Protein AF-A0A966T2V3-F1 (afdb_monomer)

Mean predicted aligned error: 4.33 Å

Secondary structure (DSSP, 8-state):
-HHHHHHGGGS-TT-HHHHHHHHHHHHHHHHHHHHHHHHHHTTHHHHHHHHHHHHHHHHHHHHHHH-TTT-S----TTS-SEETTEEHHHHHHHHHHHHHHHHHHTTS-HHHHHHHHHT--

Structure (mmCIF, N/CA/C/O backbone):
data_AF-A0A966T2V3-F1
#
_entry.id   AF-A0A966T2V3-F1
#
loop_
_atom_site.group_PDB
_atom_site.id
_atom_site.type_symbol
_atom_site.label_atom_id
_atom_site.label_alt_id
_atom_site.label_comp_id
_atom_site.label_asym_id
_atom_site.label_entity_id
_atom_site.label_seq_id
_atom_site.pdbx_PDB_ins_code
_atom_site.Cartn_x
_atom_site.Cartn_y
_atom_site.Cartn_z
_atom_site.occupancy
_atom_site.B_iso_or_equiv
_atom_site.auth_seq_id
_atom_site.auth_comp_id
_atom_site.auth_asym_id
_atom_site.auth_atom_id
_atom_site.pdbx_PDB_model_num
ATOM 1 N N . MET A 1 1 ? -7.314 -4.993 -12.312 1.00 90.00 1 MET A N 1
ATOM 2 C CA . MET A 1 1 ? -7.264 -3.661 -11.673 1.00 90.00 1 MET A CA 1
ATOM 3 C C . MET A 1 1 ? -8.093 -2.597 -12.403 1.00 90.00 1 MET A C 1
ATOM 5 O O . MET A 1 1 ? -9.145 -2.254 -11.891 1.00 90.00 1 MET A O 1
ATOM 9 N N . VAL A 1 2 ? -7.691 -2.107 -13.588 1.00 92.44 2 VAL A N 1
ATOM 10 C CA . VAL A 1 2 ? -8.322 -0.932 -14.246 1.00 92.44 2 VAL A CA 1
ATOM 11 C C . VAL A 1 2 ? -9.828 -1.088 -14.478 1.00 92.44 2 VAL A C 1
ATOM 13 O O . VAL A 1 2 ? -10.597 -0.231 -14.063 1.00 92.44 2 VAL A O 1
ATOM 16 N N . ALA A 1 3 ? -10.265 -2.208 -15.061 1.00 93.00 3 ALA A N 1
ATOM 17 C CA . ALA A 1 3 ? -11.691 -2.471 -15.264 1.00 93.00 3 ALA A CA 1
ATOM 18 C C . ALA A 1 3 ? -12.485 -2.455 -13.944 1.00 93.00 3 ALA A C 1
ATOM 20 O O . ALA A 1 3 ? -13.588 -1.925 -13.899 1.00 93.00 3 ALA A O 1
ATOM 21 N N . GLY A 1 4 ? -11.894 -2.966 -12.857 1.00 90.06 4 GLY A N 1
ATOM 22 C CA . GLY A 1 4 ? -12.506 -2.922 -11.530 1.00 90.06 4 GLY A CA 1
ATOM 23 C C . GLY A 1 4 ? -12.663 -1.493 -11.011 1.00 90.06 4 GLY A C 1
ATOM 24 O O . GLY A 1 4 ? -13.728 -1.150 -10.520 1.00 90.06 4 GLY A O 1
ATOM 25 N N . MET A 1 5 ? -11.653 -0.639 -11.200 1.00 91.94 5 MET A N 1
ATOM 26 C CA . MET A 1 5 ? -11.724 0.784 -10.835 1.00 91.94 5 MET A CA 1
ATOM 27 C C . MET A 1 5 ? -12.778 1.553 -11.644 1.00 91.94 5 MET A C 1
ATOM 29 O O . MET A 1 5 ? -13.465 2.400 -11.083 1.00 91.94 5 MET A O 1
ATOM 33 N N . ILE A 1 6 ? -12.930 1.236 -12.935 1.00 95.00 6 ILE A N 1
ATOM 34 C CA . ILE A 1 6 ? -13.972 1.818 -13.800 1.00 95.00 6 ILE A CA 1
ATOM 35 C C . ILE A 1 6 ? -15.368 1.344 -13.372 1.00 95.00 6 ILE A C 1
ATOM 37 O O . ILE A 1 6 ? -16.324 2.110 -13.444 1.00 95.00 6 ILE A O 1
ATOM 41 N N . ALA A 1 7 ? -15.487 0.099 -12.907 1.00 93.38 7 ALA A N 1
ATOM 42 C CA . ALA A 1 7 ? -16.758 -0.490 -12.504 1.00 93.38 7 ALA A CA 1
ATOM 43 C C . ALA A 1 7 ? -17.233 -0.041 -11.110 1.00 93.38 7 ALA A C 1
ATOM 45 O O . ALA A 1 7 ? -18.436 0.048 -10.894 1.00 93.38 7 ALA A O 1
ATOM 46 N N . THR A 1 8 ? -16.334 0.283 -10.170 1.00 92.00 8 THR A N 1
ATOM 47 C CA . THR A 1 8 ? -16.686 0.687 -8.791 1.00 92.00 8 THR A CA 1
ATOM 48 C C . THR A 1 8 ? -17.809 1.735 -8.682 1.00 92.00 8 THR A C 1
ATOM 50 O O . THR A 1 8 ? -18.717 1.513 -7.879 1.00 92.00 8 THR A O 1
ATOM 53 N N . PRO A 1 9 ? -17.811 2.859 -9.434 1.00 92.50 9 PRO A N 1
ATOM 54 C CA . PRO A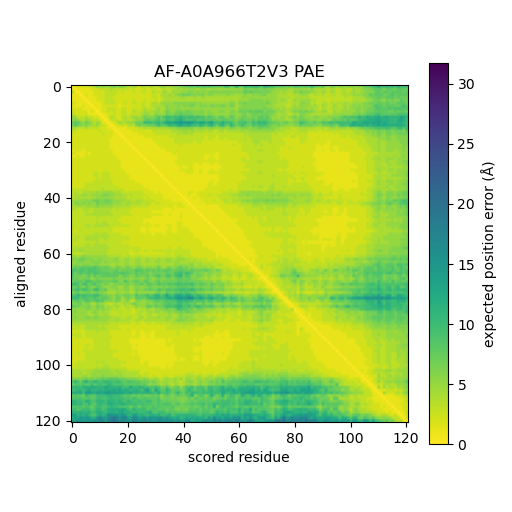 1 9 ? -18.871 3.864 -9.318 1.00 92.50 9 PRO A CA 1
ATOM 55 C C . PRO A 1 9 ? -20.247 3.396 -9.817 1.00 92.50 9 PRO A C 1
ATOM 57 O O . PRO A 1 9 ? -21.225 4.084 -9.543 1.00 92.50 9 PRO A O 1
ATOM 60 N N . LEU A 1 10 ? -20.341 2.257 -10.515 1.00 92.94 10 LEU A N 1
ATOM 61 C CA . LEU A 1 10 ? -21.602 1.708 -11.031 1.00 92.94 10 LEU A CA 1
ATOM 62 C C . LEU A 1 10 ? -22.433 0.976 -9.966 1.00 92.94 10 LEU A C 1
ATOM 64 O O . LEU A 1 10 ? -23.609 0.718 -10.193 1.00 92.94 10 LEU A O 1
ATOM 68 N N . PHE A 1 11 ? -21.824 0.627 -8.832 1.00 93.50 11 PHE A N 1
ATOM 69 C CA . PHE A 1 11 ? -22.470 -0.101 -7.735 1.00 93.50 11 PHE A CA 1
ATOM 70 C C . PHE A 1 11 ? -22.777 0.827 -6.563 1.00 93.50 11 PHE A C 1
ATOM 72 O O . PHE A 1 11 ? -22.198 1.910 -6.475 1.00 93.50 11 PHE A O 1
ATOM 79 N N . ASP A 1 12 ? -23.613 0.405 -5.622 1.00 90.44 12 ASP A N 1
ATOM 80 C CA . ASP A 1 12 ? -23.980 1.224 -4.465 1.00 90.44 12 ASP A CA 1
ATOM 81 C C . ASP A 1 12 ? -22.850 1.363 -3.435 1.00 90.44 12 ASP A C 1
ATOM 83 O O . ASP A 1 12 ? -21.989 0.494 -3.266 1.00 90.44 12 ASP A O 1
ATOM 87 N N . GLN A 1 13 ? -22.831 2.498 -2.732 1.00 84.56 13 GLN A N 1
ATOM 88 C CA . GLN A 1 13 ? -21.875 2.741 -1.650 1.00 84.56 13 GLN A CA 1
ATOM 89 C C . GLN A 1 13 ? -22.139 1.782 -0.483 1.00 84.56 13 GLN A C 1
ATOM 91 O O . GLN A 1 13 ? -23.262 1.672 -0.010 1.00 84.56 13 GLN A O 1
ATOM 96 N N . GLY A 1 14 ? -21.092 1.102 -0.008 1.00 81.31 14 GLY A N 1
ATOM 97 C CA . GLY A 1 14 ? -21.207 0.122 1.078 1.00 81.31 14 GLY A CA 1
ATOM 98 C C . GLY A 1 14 ? -21.749 -1.250 0.659 1.00 81.31 14 GLY A C 1
ATOM 99 O O . GLY A 1 14 ? -21.828 -2.126 1.513 1.00 81.31 14 GLY A O 1
ATOM 100 N N . GLY A 1 15 ? -22.077 -1.450 -0.625 1.00 88.00 15 GLY A N 1
ATOM 101 C CA . GLY A 1 15 ? -22.497 -2.744 -1.164 1.00 88.00 15 GLY A CA 1
ATOM 102 C C . GLY A 1 15 ? -21.358 -3.764 -1.253 1.00 88.00 15 GLY A C 1
ATOM 103 O O . GLY A 1 15 ? -20.177 -3.409 -1.387 1.00 88.00 15 GLY A O 1
ATOM 104 N N . ASP A 1 16 ? -21.720 -5.047 -1.216 1.00 91.06 16 ASP A N 1
ATOM 105 C CA . ASP A 1 16 ? -20.771 -6.159 -1.306 1.00 91.06 16 ASP A CA 1
ATOM 106 C C . ASP A 1 16 ? -20.006 -6.150 -2.639 1.00 91.06 16 ASP A C 1
ATOM 108 O O . ASP A 1 16 ? -18.824 -6.497 -2.675 1.00 91.06 16 ASP A O 1
ATOM 112 N N . GLU A 1 17 ? -20.610 -5.672 -3.729 1.00 93.00 17 GLU A N 1
ATOM 113 C CA . GLU A 1 17 ? -19.973 -5.595 -5.045 1.00 93.00 17 GLU A CA 1
ATOM 114 C C . GLU A 1 17 ? -18.765 -4.658 -5.027 1.00 93.00 17 GLU A C 1
ATOM 116 O O . GLU A 1 17 ? -17.682 -5.028 -5.488 1.00 93.00 17 GLU A O 1
ATOM 121 N N . ARG A 1 18 ? -18.902 -3.462 -4.434 1.00 92.31 18 ARG A N 1
ATOM 122 C CA . ARG A 1 18 ? -17.779 -2.520 -4.293 1.00 92.31 18 ARG A CA 1
ATOM 123 C C . ARG A 1 18 ? -16.675 -3.097 -3.421 1.00 92.31 18 ARG A C 1
ATOM 125 O O . ARG A 1 18 ? -15.497 -2.884 -3.712 1.00 92.31 18 ARG A O 1
ATOM 132 N N . ARG A 1 19 ? -17.037 -3.844 -2.378 1.00 93.00 19 ARG A N 1
ATOM 133 C CA . ARG A 1 19 ? -16.071 -4.521 -1.511 1.00 93.00 19 ARG A CA 1
ATOM 134 C C . ARG A 1 19 ? -15.297 -5.593 -2.277 1.00 93.00 19 ARG A C 1
ATOM 136 O O . ARG A 1 19 ? -14.068 -5.613 -2.205 1.00 93.00 19 ARG A O 1
ATOM 143 N N . VAL A 1 20 ? -15.980 -6.446 -3.041 1.00 94.00 20 VAL A N 1
ATOM 144 C CA . VAL A 1 20 ? -15.323 -7.457 -3.885 1.00 94.00 20 VAL A CA 1
ATOM 145 C C . VAL A 1 20 ? -14.422 -6.78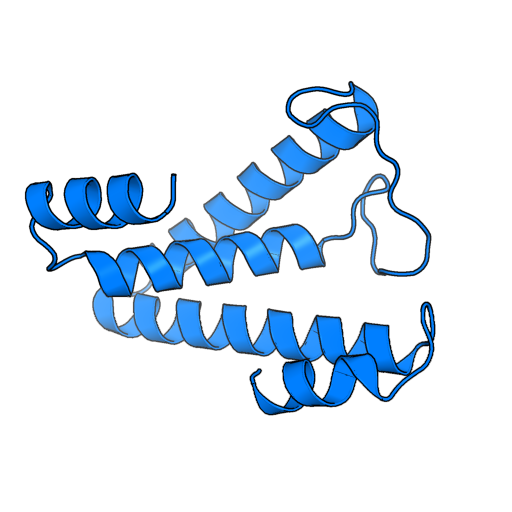7 -4.919 1.00 94.00 20 VAL A C 1
ATOM 147 O O . VAL A 1 20 ? -13.268 -7.189 -5.073 1.00 94.00 20 VAL A O 1
ATOM 150 N N . LEU A 1 21 ? -14.892 -5.725 -5.578 1.00 94.94 21 LEU A N 1
ATOM 151 C CA . LEU A 1 21 ? -14.081 -4.963 -6.526 1.00 94.94 21 LEU A CA 1
ATOM 152 C C . LEU A 1 21 ? -12.833 -4.375 -5.867 1.00 94.94 21 LEU A C 1
ATOM 154 O O . LEU A 1 21 ? -11.749 -4.501 -6.433 1.00 94.94 21 LEU A O 1
ATOM 158 N N . ALA A 1 22 ? -12.945 -3.799 -4.669 1.00 94.50 22 ALA A N 1
ATOM 159 C CA . ALA A 1 22 ? -11.800 -3.281 -3.925 1.00 94.50 22 ALA A CA 1
ATOM 160 C C . ALA A 1 22 ? -10.770 -4.384 -3.632 1.00 94.50 22 ALA A C 1
ATOM 162 O O . ALA A 1 22 ? -9.582 -4.203 -3.905 1.00 94.50 22 ALA A O 1
ATOM 163 N N . LEU A 1 23 ? -11.219 -5.553 -3.162 1.00 95.31 23 LEU A N 1
ATOM 164 C CA . LEU A 1 23 ? -10.346 -6.702 -2.910 1.00 95.31 23 LEU A CA 1
ATOM 165 C C . LEU A 1 23 ? -9.657 -7.181 -4.194 1.00 95.31 23 LEU A C 1
ATOM 167 O O . LEU A 1 23 ? -8.449 -7.402 -4.189 1.00 95.31 23 LEU A O 1
ATOM 171 N N . VAL A 1 24 ? -10.386 -7.289 -5.307 1.00 96.38 24 VAL A N 1
ATOM 172 C CA . VAL A 1 24 ? -9.831 -7.706 -6.607 1.00 96.38 24 VAL A CA 1
ATOM 173 C C . VAL A 1 24 ? -8.834 -6.678 -7.141 1.00 96.38 24 VAL A C 1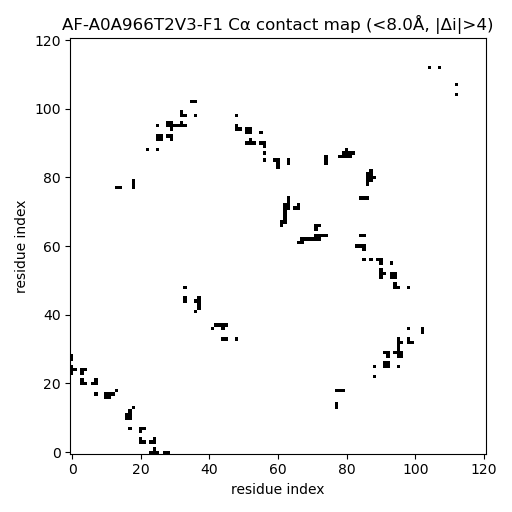
ATOM 175 O O . VAL A 1 24 ? -7.761 -7.038 -7.631 1.00 96.38 24 VAL A O 1
ATOM 178 N N . VAL A 1 25 ? -9.152 -5.387 -7.055 1.00 97.25 25 VAL A N 1
ATOM 179 C CA . VAL A 1 25 ? -8.265 -4.294 -7.476 1.00 97.25 25 VAL A CA 1
ATOM 180 C C . VAL A 1 25 ? -6.966 -4.343 -6.682 1.00 97.25 25 VAL A C 1
ATOM 182 O O . VAL A 1 25 ? -5.897 -4.384 -7.291 1.00 97.25 25 VAL A O 1
ATOM 185 N N . VAL A 1 26 ? -7.046 -4.421 -5.355 1.00 97.56 26 VAL A N 1
ATOM 186 C CA . VAL A 1 26 ? -5.863 -4.451 -4.490 1.00 97.56 26 VAL A CA 1
ATOM 187 C C . VAL A 1 26 ? -5.071 -5.743 -4.662 1.00 97.56 26 VAL A C 1
ATOM 189 O O . VAL A 1 26 ? -3.852 -5.682 -4.796 1.00 97.56 26 VAL A O 1
ATOM 192 N N . ALA A 1 27 ? -5.728 -6.901 -4.731 1.00 97.44 27 ALA A N 1
ATOM 193 C CA . ALA A 1 27 ? -5.048 -8.174 -4.946 1.00 97.44 27 ALA A CA 1
ATOM 194 C C . ALA A 1 27 ? -4.315 -8.189 -6.292 1.00 97.44 27 ALA A C 1
ATOM 196 O O . ALA A 1 27 ? -3.148 -8.568 -6.353 1.00 97.44 27 ALA A O 1
ATOM 197 N N . THR A 1 28 ? -4.962 -7.723 -7.366 1.00 97.94 28 THR A N 1
ATOM 198 C CA . THR A 1 28 ? -4.318 -7.657 -8.687 1.00 97.94 28 THR A CA 1
ATOM 199 C C . THR A 1 28 ? -3.163 -6.659 -8.715 1.00 97.94 28 THR A C 1
ATOM 201 O O . THR A 1 28 ? -2.120 -6.979 -9.285 1.00 97.94 28 THR A O 1
ATOM 204 N N . LEU A 1 29 ? -3.293 -5.500 -8.057 1.00 98.19 29 LEU A N 1
ATOM 205 C CA . LEU A 1 29 ? -2.188 -4.553 -7.888 1.00 98.19 29 LEU A CA 1
ATOM 206 C C . LEU A 1 29 ? -1.017 -5.204 -7.147 1.00 98.19 29 LEU A C 1
ATOM 208 O O . LEU A 1 29 ? 0.092 -5.239 -7.673 1.00 98.19 29 LEU A O 1
ATOM 212 N N . PHE A 1 30 ? -1.269 -5.757 -5.961 1.00 98.38 30 PHE A N 1
ATOM 213 C CA . PHE A 1 30 ? -0.244 -6.352 -5.111 1.00 98.38 30 PHE A CA 1
ATOM 214 C C . PHE A 1 30 ? 0.482 -7.500 -5.815 1.00 98.38 30 PHE A C 1
ATOM 216 O O . PHE A 1 30 ? 1.709 -7.495 -5.880 1.00 98.38 30 PHE A O 1
ATOM 223 N N . VAL A 1 31 ? -0.259 -8.442 -6.409 1.00 98.31 31 VAL A N 1
ATOM 224 C CA . VAL A 1 31 ? 0.327 -9.570 -7.145 1.00 98.31 31 VAL A CA 1
ATOM 225 C C . VAL A 1 31 ? 1.169 -9.072 -8.315 1.00 98.31 31 VAL A C 1
ATOM 227 O O . VAL A 1 31 ? 2.313 -9.492 -8.443 1.00 98.31 31 VAL A O 1
ATOM 230 N N . SER A 1 32 ? 0.660 -8.143 -9.131 1.00 98.00 32 SER A N 1
ATOM 231 C CA . SER A 1 32 ? 1.420 -7.627 -10.278 1.00 98.00 32 SER A CA 1
ATOM 232 C C . SER A 1 32 ? 2.709 -6.911 -9.857 1.00 98.00 32 SER A C 1
ATOM 234 O O . SER A 1 32 ? 3.763 -7.140 -10.452 1.00 98.00 32 SER A O 1
ATOM 236 N N . ALA A 1 33 ? 2.655 -6.119 -8.783 1.00 98.06 33 ALA A N 1
ATOM 237 C CA . ALA A 1 33 ? 3.806 -5.407 -8.245 1.00 98.06 33 ALA A CA 1
ATOM 238 C C . ALA A 1 33 ? 4.850 -6.367 -7.655 1.00 98.06 33 ALA A C 1
ATOM 240 O O . ALA A 1 33 ? 6.044 -6.223 -7.921 1.00 98.06 33 ALA A O 1
ATOM 241 N N . VAL A 1 34 ? 4.411 -7.377 -6.895 1.00 98.44 34 VAL A N 1
ATOM 242 C CA . VAL A 1 34 ? 5.296 -8.411 -6.340 1.00 98.44 34 VAL A CA 1
ATOM 243 C C . VAL A 1 34 ? 5.906 -9.253 -7.454 1.00 98.44 34 VAL A C 1
ATOM 245 O O . VAL A 1 34 ? 7.104 -9.505 -7.409 1.00 98.44 34 VAL A O 1
ATOM 248 N N . SER A 1 35 ? 5.143 -9.651 -8.473 1.00 98.25 35 SER A N 1
ATOM 249 C CA . SER A 1 35 ? 5.665 -10.394 -9.627 1.00 98.25 35 SER A CA 1
ATOM 250 C C . SER A 1 35 ? 6.733 -9.605 -10.385 1.00 98.25 35 SER A C 1
ATOM 252 O O . SER A 1 35 ? 7.783 -10.162 -10.704 1.00 98.25 35 SER A O 1
ATOM 254 N N . ALA A 1 36 ? 6.509 -8.310 -10.623 1.00 97.62 36 ALA A N 1
ATOM 255 C CA . ALA A 1 36 ? 7.506 -7.444 -11.249 1.00 97.62 36 ALA A CA 1
ATOM 256 C C . ALA A 1 36 ? 8.769 -7.321 -10.379 1.00 97.62 36 ALA A C 1
ATOM 258 O O . ALA A 1 36 ? 9.883 -7.528 -10.856 1.00 97.62 36 ALA A O 1
ATOM 259 N N . ALA A 1 37 ? 8.605 -7.075 -9.077 1.00 97.50 37 ALA A N 1
ATOM 260 C CA . ALA A 1 37 ? 9.731 -6.970 -8.154 1.00 97.50 37 ALA A CA 1
ATOM 261 C C . ALA A 1 37 ? 10.487 -8.303 -7.987 1.00 97.50 37 ALA A C 1
ATOM 263 O O . ALA A 1 37 ? 11.710 -8.302 -7.871 1.00 97.50 37 ALA A O 1
ATOM 264 N N . LEU A 1 38 ? 9.793 -9.443 -8.004 1.00 98.00 38 LEU A N 1
ATOM 265 C CA . LEU A 1 38 ? 10.395 -10.780 -7.986 1.00 98.00 38 LEU A CA 1
ATOM 266 C C . LEU A 1 38 ? 11.269 -11.015 -9.219 1.00 98.00 38 LEU A C 1
ATOM 268 O O . LEU A 1 38 ? 12.349 -11.584 -9.087 1.00 98.00 38 LEU A O 1
ATOM 272 N N . HIS A 1 39 ? 10.822 -10.571 -10.395 1.00 96.81 39 HIS A N 1
ATOM 273 C CA . HIS A 1 39 ? 11.595 -10.691 -11.630 1.00 96.81 39 HIS A CA 1
ATOM 274 C C . HIS A 1 39 ? 12.914 -9.907 -11.558 1.00 96.81 39 HIS A C 1
ATOM 276 O O . HIS A 1 39 ? 13.941 -10.370 -12.045 1.00 96.81 39 HIS A O 1
ATOM 282 N N . ASP A 1 40 ? 12.901 -8.737 -10.919 1.00 94.88 40 ASP A N 1
ATOM 283 C CA . ASP A 1 40 ? 14.074 -7.866 -10.805 1.00 94.88 40 ASP A CA 1
ATOM 284 C C . ASP A 1 40 ? 15.000 -8.212 -9.618 1.00 94.88 40 ASP A C 1
ATOM 286 O O . ASP A 1 40 ? 16.216 -8.039 -9.708 1.00 94.88 40 ASP A O 1
ATOM 290 N N . TYR A 1 41 ? 14.444 -8.673 -8.491 1.00 96.12 41 TYR A N 1
ATOM 291 C CA . TYR A 1 41 ? 15.155 -8.773 -7.203 1.00 96.12 41 TYR A CA 1
ATOM 292 C C . TYR A 1 41 ? 15.058 -10.151 -6.520 1.00 96.12 41 TYR A C 1
ATOM 294 O O . TYR A 1 41 ? 15.620 -10.341 -5.434 1.00 96.12 41 TYR A O 1
ATOM 302 N N . GLY A 1 42 ? 14.358 -11.120 -7.115 1.00 96.50 42 GLY A N 1
ATOM 303 C CA . GLY A 1 42 ? 14.168 -12.460 -6.555 1.00 96.50 42 GLY A CA 1
ATOM 304 C C . GLY A 1 42 ? 13.474 -12.443 -5.189 1.00 96.50 42 GLY A C 1
ATOM 305 O O . GLY A 1 42 ? 12.677 -11.558 -4.885 1.00 96.50 42 GLY A O 1
ATOM 306 N N . GLN A 1 43 ? 13.806 -13.399 -4.315 1.00 96.25 43 GLN A N 1
ATOM 307 C CA . GLN A 1 43 ? 13.158 -13.563 -3.000 1.00 96.25 43 GLN A CA 1
ATOM 308 C C . GLN A 1 43 ? 13.246 -12.329 -2.086 1.00 96.25 43 GLN A C 1
ATOM 310 O O . GLN A 1 43 ? 12.407 -12.160 -1.201 1.00 96.25 43 GLN A O 1
ATOM 315 N N . ARG A 1 44 ? 14.204 -11.421 -2.318 1.00 96.88 44 ARG A N 1
ATOM 316 C CA . ARG A 1 44 ? 14.299 -10.152 -1.577 1.00 96.88 44 ARG A CA 1
ATOM 317 C C . ARG A 1 44 ? 13.045 -9.292 -1.751 1.00 96.88 44 ARG A C 1
ATOM 319 O O . ARG A 1 44 ? 12.683 -8.572 -0.824 1.00 96.88 44 ARG A O 1
ATOM 326 N N . ALA A 1 45 ? 12.359 -9.404 -2.890 1.00 97.19 45 ALA A N 1
ATOM 327 C CA . ALA A 1 45 ? 11.091 -8.725 -3.123 1.00 97.19 45 ALA A CA 1
ATOM 328 C C . ALA A 1 45 ? 9.980 -9.214 -2.183 1.00 97.19 45 ALA A C 1
ATOM 330 O O . ALA A 1 45 ? 9.173 -8.404 -1.741 1.00 97.19 45 ALA A O 1
ATOM 331 N N . LEU A 1 46 ? 9.962 -10.502 -1.816 1.00 97.81 46 LEU A N 1
ATOM 332 C CA . LEU A 1 46 ? 8.979 -11.037 -0.865 1.00 97.81 46 LEU A CA 1
ATOM 333 C C . LEU A 1 46 ? 9.209 -10.487 0.539 1.00 97.81 46 LEU A C 1
ATOM 335 O O . LEU A 1 46 ? 8.259 -10.099 1.210 1.00 97.81 46 LEU A O 1
ATOM 339 N N . VAL A 1 47 ? 10.475 -10.407 0.957 1.00 98.19 47 VAL A N 1
ATOM 340 C CA . VAL A 1 47 ? 10.845 -9.818 2.251 1.00 98.19 47 VAL A CA 1
ATOM 341 C C . VAL A 1 47 ? 10.459 -8.340 2.293 1.00 98.19 47 VAL A C 1
ATOM 343 O O . VAL A 1 47 ? 9.890 -7.892 3.283 1.00 98.19 47 VAL A O 1
ATOM 346 N N . ALA A 1 48 ? 10.708 -7.597 1.210 1.00 97.69 48 ALA A N 1
ATOM 347 C CA . ALA A 1 48 ? 10.297 -6.200 1.095 1.00 97.69 48 ALA A CA 1
ATOM 348 C C . ALA A 1 48 ? 8.767 -6.038 1.100 1.00 97.69 48 ALA A C 1
ATOM 350 O O . ALA A 1 48 ? 8.240 -5.187 1.805 1.00 97.69 48 ALA A O 1
ATOM 351 N N . ALA A 1 49 ? 8.035 -6.869 0.355 1.00 98.19 49 ALA A N 1
ATOM 352 C CA . ALA A 1 49 ? 6.575 -6.839 0.342 1.00 98.19 49 ALA A CA 1
ATOM 353 C C . ALA A 1 49 ? 6.001 -7.108 1.741 1.00 98.19 49 ALA A C 1
ATOM 355 O O . ALA A 1 49 ? 5.161 -6.350 2.224 1.00 98.19 49 ALA A O 1
ATOM 356 N N . ALA A 1 50 ? 6.494 -8.153 2.411 1.00 98.38 50 ALA A N 1
ATOM 357 C CA . ALA A 1 50 ? 6.066 -8.522 3.753 1.00 98.38 50 ALA A CA 1
ATOM 358 C C . ALA A 1 50 ? 6.387 -7.425 4.777 1.00 98.38 50 ALA A C 1
ATOM 360 O O . ALA A 1 50 ? 5.533 -7.088 5.595 1.00 98.38 50 ALA A O 1
ATOM 361 N N . SER A 1 51 ? 7.582 -6.828 4.714 1.00 98.31 51 SER A N 1
ATOM 362 C CA . SER A 1 51 ? 7.949 -5.747 5.629 1.00 98.31 51 SER A CA 1
ATOM 363 C C . SER A 1 51 ? 7.072 -4.512 5.432 1.00 98.31 51 SER A C 1
ATOM 365 O O . SER A 1 51 ? 6.618 -3.943 6.423 1.00 98.31 51 SER A O 1
ATOM 367 N N . ILE A 1 52 ? 6.752 -4.135 4.189 1.00 98.31 52 ILE A N 1
ATOM 368 C CA . ILE A 1 52 ? 5.850 -3.007 3.912 1.00 98.31 52 ILE A CA 1
ATOM 369 C C . ILE A 1 52 ? 4.447 -3.292 4.452 1.00 98.31 52 ILE A C 1
ATOM 371 O O . ILE A 1 52 ? 3.879 -2.428 5.118 1.00 98.31 52 ILE A O 1
ATOM 375 N N . VAL A 1 53 ? 3.899 -4.494 4.231 1.00 98.19 53 VAL A N 1
ATOM 376 C CA . VAL A 1 53 ? 2.586 -4.877 4.783 1.00 98.19 53 VAL A CA 1
ATOM 377 C C . VAL A 1 53 ? 2.586 -4.762 6.309 1.00 98.19 53 VAL A C 1
ATOM 379 O O . VAL A 1 53 ? 1.695 -4.130 6.867 1.00 98.19 53 VAL A O 1
ATOM 382 N N . VAL A 1 54 ? 3.597 -5.305 6.991 1.00 98.00 54 VAL A N 1
ATOM 383 C CA . VAL A 1 54 ? 3.674 -5.268 8.462 1.00 98.00 54 VAL A CA 1
ATOM 384 C C . VAL A 1 54 ? 3.803 -3.838 8.987 1.00 98.00 54 VAL A C 1
ATOM 386 O O . VAL A 1 54 ? 3.077 -3.453 9.902 1.00 98.00 54 VAL A O 1
ATOM 389 N N . VAL A 1 55 ? 4.701 -3.038 8.408 1.00 97.56 55 VAL A N 1
ATOM 390 C CA . VAL A 1 55 ? 4.941 -1.659 8.856 1.00 97.56 55 VAL A CA 1
ATOM 391 C C . VAL A 1 55 ? 3.711 -0.791 8.620 1.00 97.56 55 VAL A C 1
ATOM 393 O O . VAL A 1 55 ? 3.281 -0.086 9.527 1.00 97.56 55 VAL A O 1
ATOM 396 N N . THR A 1 56 ? 3.114 -0.859 7.431 1.00 96.19 56 THR A N 1
ATOM 397 C CA . THR A 1 56 ? 1.924 -0.055 7.106 1.00 96.19 56 THR A CA 1
ATOM 398 C C . THR A 1 56 ? 0.734 -0.457 7.963 1.00 96.19 56 THR A C 1
ATOM 400 O O . THR A 1 56 ? 0.026 0.412 8.454 1.00 96.19 56 THR A O 1
ATOM 403 N N . PHE A 1 57 ? 0.553 -1.751 8.234 1.00 96.12 57 PHE A N 1
ATOM 404 C CA . PHE A 1 57 ? -0.484 -2.221 9.146 1.00 96.12 57 PHE A CA 1
ATOM 405 C C . PHE A 1 57 ? -0.281 -1.713 10.582 1.00 96.12 57 PHE A C 1
ATOM 407 O O . PHE A 1 57 ? -1.232 -1.273 11.223 1.00 96.12 57 PHE A O 1
ATOM 414 N N . ALA A 1 58 ? 0.959 -1.714 11.081 1.00 95.25 58 ALA A N 1
ATOM 415 C CA . ALA A 1 58 ? 1.271 -1.168 12.401 1.00 95.25 58 ALA A CA 1
ATOM 416 C C . ALA A 1 58 ? 1.000 0.344 12.484 1.00 95.25 58 ALA A C 1
ATOM 418 O O . ALA A 1 58 ? 0.457 0.814 13.482 1.00 95.25 58 ALA A O 1
ATOM 419 N N . VAL A 1 59 ? 1.342 1.094 11.430 1.00 94.88 59 VAL A N 1
ATOM 420 C CA . VAL A 1 59 ? 1.065 2.537 11.337 1.00 94.88 59 VAL A CA 1
ATOM 421 C C . VAL A 1 59 ? -0.436 2.813 11.265 1.00 94.88 59 VAL A C 1
ATOM 423 O O . VAL A 1 59 ? -0.903 3.735 11.922 1.00 94.88 59 VAL A O 1
ATOM 426 N N . GLU A 1 60 ? -1.200 2.006 10.531 1.00 93.62 60 GLU A N 1
ATOM 427 C CA . GLU A 1 60 ? -2.662 2.121 10.474 1.00 93.62 60 GLU A CA 1
ATOM 428 C C . GLU A 1 60 ? -3.310 1.849 11.835 1.00 93.62 60 GLU A C 1
ATOM 430 O O . GLU A 1 60 ? -4.133 2.640 12.280 1.00 93.62 60 GLU A O 1
ATOM 435 N N . ILE A 1 61 ? -2.891 0.798 12.553 1.00 93.25 61 ILE A N 1
ATOM 436 C CA . ILE A 1 61 ? -3.379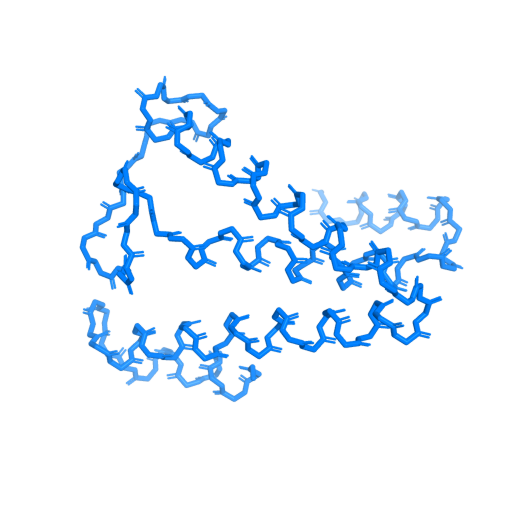 0.534 13.920 1.00 93.25 61 ILE A CA 1
ATOM 437 C C . ILE A 1 61 ? -3.047 1.697 14.856 1.00 93.25 61 ILE A C 1
ATOM 439 O O . ILE A 1 61 ? -3.855 2.057 15.714 1.00 93.25 61 ILE A O 1
ATOM 443 N N . LEU A 1 62 ? -1.839 2.251 14.741 1.00 93.38 62 LEU A N 1
ATOM 444 C CA . LEU A 1 62 ? -1.433 3.394 15.548 1.00 93.38 62 LEU A CA 1
ATOM 445 C C . LEU A 1 62 ? -2.308 4.609 15.224 1.00 93.38 62 LEU A C 1
ATOM 447 O O . LEU A 1 62 ? -2.844 5.227 16.141 1.00 93.38 62 LEU A O 1
ATOM 451 N N . GLY A 1 63 ? -2.507 4.891 13.937 1.00 91.75 63 GLY A N 1
ATOM 452 C CA . GLY A 1 63 ? -3.346 5.977 13.443 1.00 91.75 63 GLY A CA 1
ATOM 453 C C . GLY A 1 63 ? -4.777 5.872 13.942 1.00 91.75 63 GLY A C 1
ATOM 454 O O . GLY A 1 63 ? -5.257 6.803 14.582 1.00 91.75 63 GLY A O 1
ATOM 455 N N . SER A 1 64 ? -5.413 4.720 13.740 1.00 90.06 64 SER A N 1
ATOM 456 C CA . SER A 1 64 ? -6.813 4.510 14.112 1.00 90.06 64 SER A CA 1
ATOM 457 C C . SER A 1 64 ? -7.047 4.568 15.624 1.00 90.06 64 SER A C 1
ATOM 459 O O . SER A 1 64 ? -8.134 4.905 16.068 1.00 90.06 64 SER A O 1
ATOM 461 N N . LYS A 1 65 ? -6.042 4.233 16.446 1.00 89.12 65 LYS A N 1
ATOM 462 C CA . LYS A 1 65 ? -6.174 4.251 17.915 1.00 89.12 65 LYS A CA 1
ATOM 463 C C . LYS A 1 65 ? -5.777 5.567 18.568 1.00 89.12 65 LYS A C 1
ATOM 465 O O . LYS A 1 65 ? -6.264 5.861 19.654 1.00 89.12 65 LYS A O 1
ATOM 470 N N . THR A 1 66 ? -4.828 6.294 17.984 1.00 90.19 66 THR A N 1
ATOM 471 C CA . THR A 1 66 ? -4.20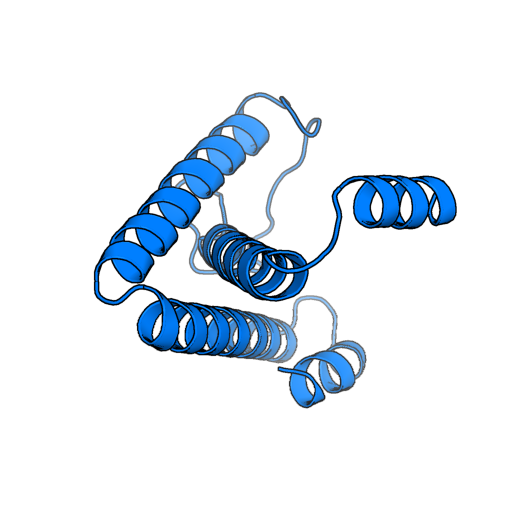6 7.465 18.633 1.00 90.19 66 THR A CA 1
ATOM 472 C C . THR A 1 66 ? -4.517 8.783 17.944 1.00 90.19 66 THR A C 1
ATOM 474 O O . THR A 1 66 ? -4.195 9.835 18.487 1.00 90.19 66 THR A O 1
ATOM 477 N N . GLY A 1 67 ? -5.086 8.746 16.740 1.00 87.44 67 GLY A N 1
ATOM 478 C CA . GLY A 1 67 ? -5.273 9.932 15.915 1.00 87.44 67 GLY A CA 1
ATOM 479 C C . GLY A 1 67 ? -3.982 10.460 15.270 1.00 87.44 67 GLY A C 1
ATOM 480 O O . GLY A 1 67 ? -4.005 11.478 14.588 1.00 87.44 67 GLY A O 1
ATOM 481 N N . PHE A 1 68 ? -2.834 9.798 15.449 1.00 88.81 68 PHE A N 1
ATOM 482 C CA . PHE A 1 68 ? -1.556 10.178 14.839 1.00 88.81 68 PHE A CA 1
ATOM 483 C C . PHE A 1 68 ? -1.017 9.030 13.967 1.00 88.81 68 PHE A C 1
ATOM 485 O O . PHE A 1 68 ? -0.941 7.902 14.453 1.00 88.81 68 PHE A O 1
ATOM 492 N N . PRO A 1 69 ? -0.592 9.266 12.706 1.00 87.94 69 PRO A N 1
ATOM 493 C CA . PRO A 1 69 ? -0.276 10.566 12.094 1.00 87.94 69 PRO A CA 1
ATOM 494 C C . PRO A 1 69 ? -1.401 11.218 11.270 1.00 87.94 69 PRO A C 1
ATOM 496 O O . PRO A 1 69 ? -1.204 12.322 10.771 1.00 87.94 69 PRO A O 1
ATOM 499 N N . PHE A 1 70 ? -2.548 10.558 11.085 1.00 89.56 70 PHE A N 1
ATOM 500 C CA . PHE A 1 70 ? -3.542 10.971 10.080 1.00 89.56 70 PHE A CA 1
ATOM 501 C C . PHE A 1 70 ? -4.742 11.767 10.625 1.00 89.56 70 PHE A C 1
ATOM 503 O O . PHE A 1 70 ? -5.609 12.150 9.844 1.00 89.56 70 PHE A O 1
ATOM 510 N N . GLY A 1 71 ? -4.799 12.042 11.929 1.00 90.25 71 GLY A N 1
ATOM 511 C CA . GLY A 1 71 ? -5.993 12.562 12.603 1.00 90.25 71 GLY A CA 1
ATOM 512 C C . GLY A 1 71 ? -6.894 11.439 13.119 1.00 90.25 71 GLY A C 1
ATOM 513 O O . GLY A 1 71 ? -6.592 10.260 12.942 1.00 90.25 71 GLY A O 1
ATOM 514 N N . GLU A 1 72 ? -7.993 11.802 13.778 1.00 88.31 72 GLU A N 1
ATOM 515 C CA . GLU A 1 72 ? -9.012 10.848 14.231 1.00 88.31 72 GLU A CA 1
ATOM 516 C C . GLU A 1 72 ? -9.831 10.335 13.038 1.00 88.31 72 GLU A C 1
ATOM 518 O O . GLU A 1 72 ? -10.400 11.119 12.275 1.00 88.31 72 GLU A O 1
ATOM 523 N N . TYR A 1 73 ? -9.882 9.016 12.865 1.00 86.56 7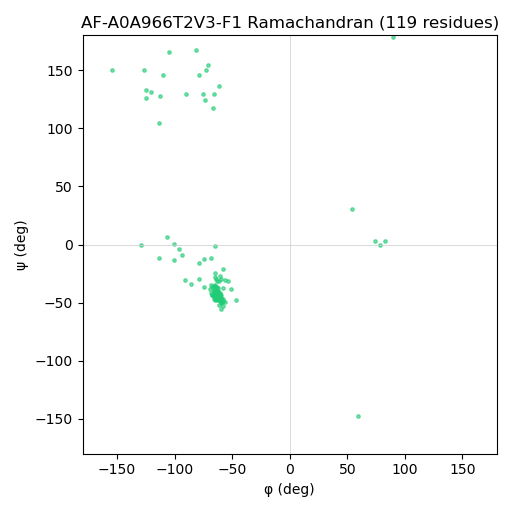3 TYR A N 1
ATOM 524 C CA . TYR A 1 73 ? -10.727 8.346 11.879 1.00 86.56 73 TYR A CA 1
ATOM 525 C C . TYR A 1 73 ? -11.026 6.917 12.336 1.00 86.56 73 TYR A C 1
ATOM 527 O O . TYR A 1 73 ? -10.193 6.270 12.967 1.00 86.56 73 TYR A O 1
ATOM 535 N N . ASP A 1 74 ? -12.192 6.409 11.940 1.00 83.00 74 ASP A N 1
ATOM 536 C CA . ASP A 1 74 ? -12.620 5.043 12.225 1.00 83.00 74 ASP A CA 1
ATOM 537 C C . ASP A 1 74 ? -12.975 4.311 10.932 1.00 83.00 74 ASP A C 1
ATOM 539 O O . ASP A 1 74 ? -13.718 4.812 10.080 1.00 83.00 74 ASP A O 1
ATOM 543 N N . TYR A 1 75 ? -12.469 3.086 10.790 1.00 85.00 75 TYR A N 1
ATOM 544 C CA . TYR A 1 75 ? -12.900 2.205 9.714 1.00 85.00 75 TYR A CA 1
ATOM 545 C C . TYR A 1 75 ? -14.280 1.626 10.024 1.00 85.00 75 TYR A C 1
ATOM 547 O O . TYR A 1 75 ? -14.522 1.041 11.078 1.00 85.00 75 TYR A O 1
ATOM 555 N N . THR A 1 76 ? -15.190 1.735 9.061 1.00 85.50 76 THR A N 1
ATOM 556 C CA . THR A 1 76 ? -16.509 1.099 9.137 1.00 85.50 76 THR A CA 1
ATOM 557 C C . THR A 1 76 ? -16.432 -0.376 8.742 1.00 85.50 76 THR A C 1
ATOM 559 O O . THR A 1 76 ? -15.462 -0.824 8.130 1.00 85.50 76 THR A O 1
ATOM 562 N N . GLY A 1 77 ? -17.490 -1.148 9.012 1.00 79.50 77 GLY A N 1
ATOM 563 C CA . GLY A 1 77 ? -17.591 -2.560 8.611 1.00 79.50 77 GLY A CA 1
ATOM 564 C C . GLY A 1 77 ? -17.634 -2.820 7.095 1.00 79.50 77 GLY A C 1
ATOM 565 O O . GLY A 1 77 ? -17.667 -3.978 6.683 1.00 79.50 77 GLY A O 1
ATOM 566 N N . ALA A 1 78 ? -17.612 -1.774 6.259 1.00 82.06 78 ALA A N 1
ATOM 567 C CA . ALA A 1 78 ? -17.710 -1.882 4.803 1.00 82.06 78 ALA A CA 1
ATOM 568 C C . ALA A 1 78 ? -16.522 -2.623 4.161 1.00 82.06 78 ALA A C 1
ATOM 570 O O . ALA A 1 78 ? -16.675 -3.279 3.132 1.00 82.06 78 ALA A O 1
ATOM 571 N N . LEU A 1 79 ? -15.333 -2.543 4.765 1.00 84.44 79 LEU A N 1
ATOM 572 C CA . LEU A 1 79 ? -14.131 -3.224 4.286 1.00 84.44 79 LEU A CA 1
ATOM 573 C C . LEU A 1 79 ? -13.708 -4.294 5.292 1.00 84.44 79 LEU A C 1
ATOM 575 O O . LEU A 1 79 ? -13.137 -3.993 6.336 1.00 84.44 79 LEU A O 1
ATOM 579 N N . THR A 1 80 ? -13.973 -5.557 4.965 1.00 86.00 80 THR A N 1
ATOM 580 C CA . THR A 1 80 ? -13.556 -6.724 5.756 1.00 86.00 80 THR A CA 1
ATOM 581 C C . THR A 1 80 ? -12.795 -7.732 4.879 1.00 86.00 80 THR A C 1
ATOM 583 O O . THR A 1 80 ? -13.071 -7.825 3.675 1.00 86.00 80 THR A O 1
ATOM 586 N N . PRO A 1 81 ? -11.848 -8.511 5.440 1.00 90.56 81 PRO A N 1
ATOM 587 C CA . PRO A 1 81 ? -11.587 -8.708 6.870 1.00 90.56 81 PRO A CA 1
ATOM 588 C C . PRO A 1 81 ? -10.805 -7.565 7.531 1.00 90.56 81 PRO A C 1
ATOM 590 O O . PRO A 1 81 ? -9.923 -6.955 6.924 1.00 90.56 81 PRO A O 1
ATOM 593 N N . GLN A 1 82 ? -11.132 -7.311 8.798 1.00 92.06 82 GLN A N 1
ATOM 594 C CA . GLN A 1 82 ? -10.431 -6.359 9.656 1.00 92.06 82 GLN A CA 1
ATOM 595 C C . GLN A 1 82 ? -9.656 -7.093 10.737 1.00 92.06 82 GLN A C 1
ATOM 597 O O . GLN A 1 82 ? -10.102 -8.114 11.258 1.00 92.06 82 GLN A O 1
ATOM 602 N N . LEU A 1 83 ? -8.510 -6.535 11.095 1.00 90.88 83 LEU A N 1
ATOM 603 C CA . LEU A 1 83 ? -7.689 -6.963 12.211 1.00 90.88 83 LEU A CA 1
ATOM 604 C C . LEU A 1 83 ? -7.475 -5.743 13.105 1.00 90.88 83 LEU A C 1
ATOM 606 O O . LEU A 1 83 ? -7.059 -4.694 12.627 1.00 90.88 83 LEU A O 1
ATOM 610 N N . PHE A 1 84 ? -7.799 -5.861 14.393 1.00 89.88 84 PHE A N 1
ATOM 611 C CA . PHE A 1 84 ? -7.738 -4.744 15.350 1.00 89.88 84 PHE A CA 1
ATOM 612 C C . PHE A 1 84 ? -8.519 -3.483 14.916 1.00 89.88 84 PHE A C 1
ATOM 614 O O . PHE A 1 84 ? -8.125 -2.377 15.271 1.00 89.88 84 PHE A O 1
ATOM 621 N N . GLY A 1 85 ? -9.611 -3.652 14.158 1.00 87.94 85 GLY A N 1
ATOM 622 C CA . GLY A 1 85 ? -10.415 -2.545 13.617 1.00 87.94 85 GLY A CA 1
ATOM 623 C C . GLY A 1 85 ? -9.863 -1.927 12.328 1.00 87.94 85 GLY A C 1
ATOM 624 O O . GLY A 1 85 ? -10.440 -0.979 11.818 1.00 87.94 85 GLY A O 1
ATOM 625 N N . VAL A 1 86 ? -8.772 -2.467 11.775 1.00 91.94 86 VAL A N 1
ATOM 626 C CA . VAL A 1 86 ? -8.142 -1.975 10.543 1.00 91.94 86 VAL A CA 1
ATOM 627 C C . VAL A 1 86 ? -8.301 -3.007 9.419 1.00 91.94 86 VAL A C 1
ATOM 629 O O . VAL A 1 86 ? -7.930 -4.173 9.599 1.00 91.94 86 VAL A O 1
ATOM 632 N N . PRO A 1 87 ? -8.819 -2.633 8.235 1.00 94.44 87 PRO A N 1
ATOM 633 C CA . PRO A 1 87 ? -8.895 -3.527 7.087 1.00 94.44 87 PRO A CA 1
ATOM 634 C C . PRO A 1 87 ? -7.503 -3.886 6.561 1.00 94.44 87 PRO A C 1
ATOM 636 O O . PRO A 1 87 ? -6.782 -3.039 6.037 1.00 94.44 87 PRO A O 1
ATOM 639 N N . ILE A 1 88 ? -7.141 -5.170 6.614 1.00 95.38 88 ILE A N 1
ATOM 640 C CA . ILE A 1 88 ? -5.799 -5.633 6.209 1.00 95.38 88 ILE A CA 1
ATOM 641 C C . ILE A 1 88 ? -5.488 -5.332 4.732 1.00 95.38 88 ILE A C 1
ATOM 643 O O . ILE A 1 88 ? -4.335 -5.153 4.347 1.00 95.38 88 ILE A O 1
ATOM 647 N N . VAL A 1 89 ? -6.530 -5.239 3.897 1.00 95.75 89 VAL A N 1
ATOM 648 C CA . VAL A 1 89 ? -6.417 -4.904 2.472 1.00 95.75 89 VAL A CA 1
ATOM 649 C C . VAL A 1 89 ? -5.702 -3.565 2.244 1.00 95.75 89 VAL A C 1
ATOM 651 O O . VAL A 1 89 ? -4.989 -3.430 1.252 1.00 95.75 89 VAL A O 1
ATOM 654 N N . VAL A 1 90 ? -5.809 -2.606 3.169 1.00 95.12 90 VAL A N 1
ATOM 655 C CA . VAL A 1 90 ? -5.137 -1.298 3.064 1.00 95.12 90 VAL A CA 1
ATOM 656 C C . VAL A 1 90 ? -3.617 -1.471 3.032 1.00 95.12 90 VAL A C 1
ATOM 658 O O . VAL A 1 90 ? -2.938 -0.905 2.176 1.00 95.12 90 VAL A O 1
ATOM 661 N N . SER A 1 91 ? -3.072 -2.335 3.885 1.00 96.69 91 SER A N 1
ATOM 662 C CA . SER 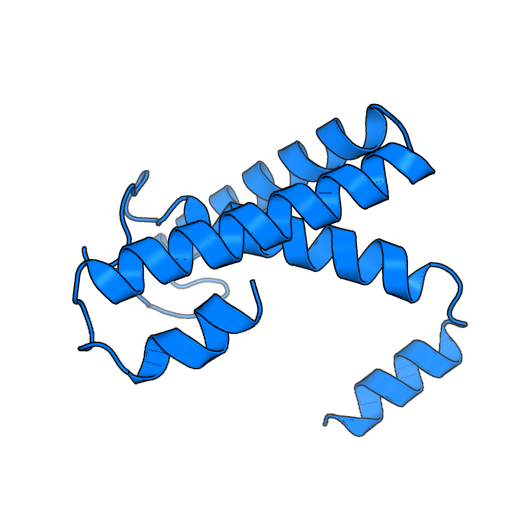A 1 91 ? -1.633 -2.617 3.939 1.00 96.69 91 SER A CA 1
ATOM 663 C C . SER A 1 91 ? -1.120 -3.308 2.672 1.00 96.69 91 SER A C 1
ATOM 665 O O . SER A 1 91 ? -0.025 -3.010 2.191 1.00 96.69 91 SER A O 1
ATOM 667 N N . PHE A 1 92 ? -1.926 -4.189 2.070 1.00 97.88 92 PHE A N 1
ATOM 668 C CA . PHE A 1 92 ? -1.603 -4.790 0.770 1.00 97.88 92 PHE A CA 1
ATOM 669 C C . PHE A 1 92 ? -1.640 -3.769 -0.370 1.00 97.88 92 PHE A C 1
ATOM 671 O O . PHE A 1 92 ? -0.796 -3.828 -1.268 1.00 97.88 92 PHE A O 1
ATOM 678 N N . ALA A 1 93 ? -2.574 -2.814 -0.327 1.00 97.31 93 ALA A N 1
ATOM 679 C CA . ALA A 1 93 ? -2.628 -1.724 -1.294 1.00 97.31 93 ALA A CA 1
ATOM 680 C C . ALA A 1 93 ? -1.349 -0.879 -1.226 1.00 97.31 93 ALA A C 1
ATOM 682 O O . ALA A 1 93 ? -0.707 -0.668 -2.256 1.00 97.31 93 ALA A O 1
ATOM 683 N N . TRP A 1 94 ? -0.921 -0.492 -0.020 1.00 97.88 94 TRP A N 1
ATOM 684 C CA . TRP A 1 94 ? 0.336 0.228 0.182 1.00 97.88 94 TRP A CA 1
ATOM 685 C C . TRP A 1 94 ? 1.543 -0.543 -0.346 1.00 97.88 94 TRP A C 1
ATOM 687 O O . TRP A 1 94 ? 2.335 0.017 -1.099 1.00 97.88 94 TRP A O 1
ATOM 697 N N . ALA A 1 95 ? 1.662 -1.835 -0.037 1.00 98.31 95 ALA A N 1
ATOM 698 C CA . ALA A 1 95 ? 2.761 -2.651 -0.549 1.00 98.31 95 ALA A CA 1
ATOM 699 C C . ALA A 1 95 ? 2.781 -2.719 -2.086 1.00 98.31 95 ALA A C 1
ATOM 701 O O . ALA A 1 95 ? 3.842 -2.560 -2.695 1.00 98.31 95 ALA A O 1
ATOM 702 N N . GLY A 1 96 ? 1.618 -2.877 -2.725 1.00 98.12 96 GLY A N 1
ATOM 703 C CA . GLY A 1 96 ? 1.501 -2.845 -4.183 1.00 98.12 96 GLY A CA 1
ATOM 704 C C . GLY A 1 96 ? 1.922 -1.501 -4.787 1.00 98.12 96 GLY A C 1
ATOM 705 O O . GLY A 1 96 ? 2.708 -1.471 -5.738 1.00 98.12 96 GLY A O 1
ATOM 706 N N . ILE A 1 97 ? 1.462 -0.386 -4.210 1.00 97.94 97 ILE A N 1
ATOM 707 C CA . ILE A 1 97 ? 1.834 0.972 -4.640 1.00 97.94 97 ILE A CA 1
ATOM 708 C C . ILE A 1 97 ? 3.342 1.184 -4.484 1.00 97.94 97 ILE A C 1
ATOM 710 O O . ILE A 1 97 ? 4.008 1.564 -5.446 1.00 97.94 97 ILE A O 1
ATOM 714 N N . THR A 1 98 ? 3.900 0.908 -3.305 1.00 97.94 98 THR A N 1
ATOM 715 C CA . THR A 1 98 ? 5.316 1.147 -3.003 1.00 97.94 98 THR A CA 1
ATOM 716 C C . THR A 1 98 ? 6.236 0.370 -3.938 1.00 97.94 98 THR A C 1
ATOM 718 O O . THR A 1 98 ? 7.173 0.951 -4.487 1.00 97.94 98 THR A O 1
ATOM 721 N N . LEU A 1 99 ? 5.966 -0.917 -4.169 1.00 97.88 99 LEU A N 1
ATOM 722 C CA . LEU A 1 99 ? 6.771 -1.738 -5.079 1.00 97.88 99 LEU A CA 1
ATOM 723 C C . LEU A 1 99 ? 6.659 -1.257 -6.531 1.00 97.88 99 LEU A C 1
ATOM 725 O O . LEU A 1 99 ? 7.672 -1.168 -7.227 1.00 97.88 99 LEU A O 1
ATOM 729 N N . THR A 1 100 ? 5.455 -0.881 -6.969 1.00 97.06 100 THR A N 1
ATOM 730 C CA . THR A 1 100 ? 5.229 -0.344 -8.321 1.00 97.06 100 THR A CA 1
ATOM 731 C C . THR A 1 100 ? 5.985 0.967 -8.529 1.00 97.06 100 THR A C 1
ATOM 733 O O . THR A 1 100 ? 6.705 1.119 -9.516 1.00 97.06 100 THR A O 1
ATOM 736 N N . VAL A 1 101 ? 5.876 1.903 -7.582 1.00 96.31 101 VAL A N 1
ATOM 737 C CA . VAL A 1 101 ? 6.569 3.199 -7.631 1.00 96.31 101 VAL A CA 1
ATOM 738 C C . VAL A 1 101 ? 8.082 3.006 -7.594 1.00 96.31 101 VAL A C 1
ATOM 740 O O . VAL A 1 101 ? 8.797 3.646 -8.364 1.00 96.31 101 VAL A O 1
ATOM 743 N N . HIS A 1 102 ? 8.582 2.095 -6.757 1.00 95.50 102 HIS A N 1
ATOM 744 C CA . HIS A 1 102 ? 10.005 1.770 -6.712 1.00 95.50 102 HIS A CA 1
ATOM 745 C C . HIS A 1 102 ? 10.513 1.277 -8.073 1.00 95.50 102 HIS A C 1
ATOM 747 O O . HIS A 1 102 ? 11.495 1.808 -8.593 1.00 95.50 102 HIS A O 1
ATOM 753 N N . GLY A 1 103 ? 9.813 0.316 -8.684 1.00 94.81 103 GLY A N 1
ATOM 754 C CA . GLY A 1 103 ? 10.154 -0.205 -10.008 1.00 94.81 103 GLY A CA 1
ATOM 755 C C . GLY A 1 103 ? 10.084 0.855 -11.112 1.00 94.81 103 GLY A C 1
ATOM 756 O O . GLY A 1 103 ? 10.970 0.910 -11.964 1.00 94.81 103 GLY A O 1
ATOM 757 N N . ALA A 1 104 ? 9.079 1.734 -11.074 1.00 93.38 104 ALA A N 1
ATOM 758 C CA . ALA A 1 104 ? 8.899 2.802 -12.058 1.00 93.38 104 ALA A CA 1
ATOM 759 C C . ALA A 1 104 ? 9.971 3.901 -11.951 1.00 93.38 104 ALA A C 1
ATOM 761 O O . ALA A 1 104 ? 10.443 4.418 -12.965 1.00 93.38 104 ALA A O 1
ATOM 762 N N . LEU A 1 105 ? 10.379 4.255 -10.729 1.00 93.88 105 LEU A N 1
ATOM 763 C CA . LEU A 1 105 ? 11.299 5.367 -10.483 1.00 93.88 105 LEU A CA 1
ATOM 764 C C . LEU A 1 105 ? 12.775 4.957 -10.405 1.00 93.88 105 LEU A C 1
ATOM 766 O O . LEU A 1 105 ? 13.631 5.841 -10.420 1.00 93.88 105 LEU A O 1
ATOM 770 N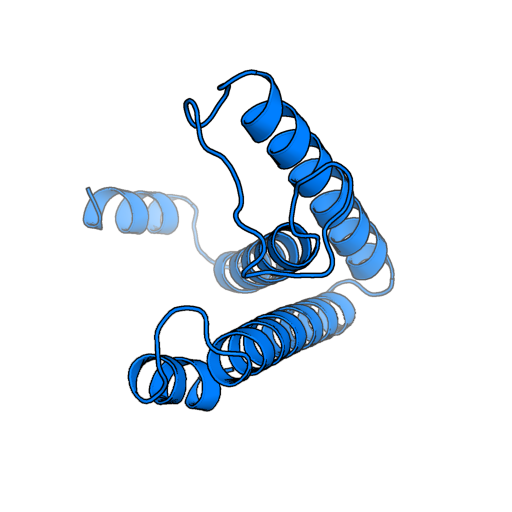 N . ARG A 1 106 ? 13.109 3.657 -10.378 1.00 88.81 106 ARG A N 1
ATOM 771 C CA . ARG A 1 106 ? 14.494 3.169 -10.182 1.00 88.81 106 ARG A CA 1
ATOM 772 C C . ARG A 1 106 ? 15.530 3.752 -11.149 1.00 88.81 106 ARG A C 1
ATOM 774 O O . ARG A 1 106 ? 16.680 3.934 -10.768 1.00 88.81 106 ARG A O 1
ATOM 781 N N . ASN A 1 107 ? 15.115 4.075 -12.376 1.00 89.94 107 ASN A N 1
ATOM 782 C CA . ASN A 1 107 ? 15.982 4.612 -13.433 1.00 89.94 107 ASN A CA 1
ATOM 783 C C . ASN A 1 107 ? 15.761 6.113 -13.696 1.00 89.94 107 ASN A C 1
ATOM 785 O O . ASN A 1 107 ? 16.322 6.676 -14.639 1.00 89.94 107 ASN A O 1
ATOM 789 N N . VAL A 1 108 ? 14.937 6.782 -12.887 1.00 90.56 108 VAL A N 1
ATOM 790 C CA . VAL A 1 108 ? 14.639 8.207 -13.041 1.00 90.56 108 VAL A CA 1
ATOM 791 C C . VAL A 1 108 ? 15.642 9.027 -12.229 1.00 90.56 108 VAL A C 1
ATOM 793 O O . VAL A 1 108 ? 15.871 8.789 -11.045 1.00 90.56 108 VAL A O 1
ATOM 796 N N . ARG A 1 109 ? 16.255 10.037 -12.859 1.00 91.56 109 ARG A N 1
ATOM 797 C CA . ARG A 1 109 ? 17.181 10.951 -12.170 1.00 91.56 109 ARG A CA 1
ATOM 798 C C . ARG A 1 109 ? 16.451 11.694 -11.046 1.00 91.56 109 A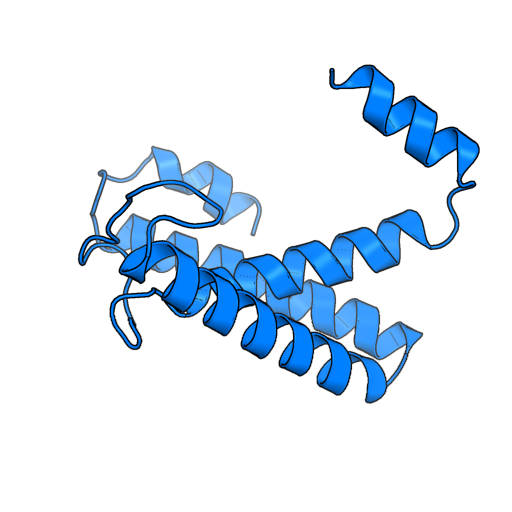RG A C 1
ATOM 800 O O . ARG A 1 109 ? 15.384 12.253 -11.284 1.00 91.56 109 ARG A O 1
ATOM 807 N N . ARG A 1 110 ? 17.077 11.812 -9.868 1.00 86.31 110 ARG A N 1
ATOM 808 C CA . ARG A 1 110 ? 16.503 12.494 -8.685 1.00 86.31 110 ARG A CA 1
ATOM 809 C C . ARG A 1 110 ? 15.977 13.906 -8.980 1.00 86.31 110 ARG A C 1
ATOM 811 O O . ARG A 1 110 ? 14.903 14.253 -8.511 1.00 86.31 110 ARG A O 1
ATOM 818 N N . GLY A 1 111 ? 16.671 14.680 -9.823 1.00 85.56 111 GLY A N 1
ATOM 819 C CA . GLY A 1 111 ? 16.210 16.015 -10.236 1.00 85.56 111 GLY A CA 1
ATOM 820 C C . GLY A 1 111 ? 14.886 16.008 -11.014 1.00 85.56 111 GLY A C 1
ATOM 821 O O . GLY A 1 111 ? 14.091 16.928 -10.869 1.00 85.56 111 GLY A O 1
ATOM 822 N N . ARG A 1 112 ? 14.599 14.946 -11.783 1.00 85.44 112 ARG A N 1
ATOM 823 C CA . ARG A 1 112 ? 13.292 14.776 -12.442 1.00 85.44 112 ARG A CA 1
ATOM 824 C C . ARG A 1 112 ? 12.204 14.373 -11.455 1.00 85.44 112 ARG A C 1
ATOM 826 O O . ARG A 1 112 ? 11.092 14.850 -11.601 1.00 85.44 112 ARG A O 1
ATOM 833 N N . ILE A 1 113 ? 12.525 13.548 -10.455 1.00 87.31 113 ILE A N 1
ATOM 834 C CA . ILE A 1 113 ? 11.572 13.193 -9.390 1.00 87.31 113 ILE A CA 1
ATOM 835 C C . ILE A 1 113 ? 11.156 14.456 -8.624 1.00 87.31 113 ILE A C 1
ATOM 837 O O . ILE A 1 113 ? 9.968 14.675 -8.421 1.00 87.31 113 ILE A O 1
ATOM 841 N N . ALA A 1 114 ? 12.116 15.319 -8.273 1.00 87.75 114 ALA A N 1
ATOM 842 C CA . ALA A 1 114 ? 11.831 16.593 -7.613 1.00 87.75 114 ALA A CA 1
ATOM 843 C C . ALA A 1 114 ? 10.953 17.511 -8.480 1.00 87.75 114 ALA A C 1
ATOM 845 O O . ALA A 1 114 ? 9.959 18.037 -7.997 1.00 87.75 114 ALA A O 1
ATOM 846 N N . LEU A 1 115 ? 11.268 17.641 -9.774 1.00 90.38 115 LEU A N 1
ATOM 847 C CA . LEU A 1 115 ? 10.464 18.441 -10.702 1.00 90.38 115 LEU A CA 1
ATOM 848 C C . LEU A 1 115 ? 9.035 17.893 -10.867 1.00 90.38 115 LEU A C 1
ATOM 850 O O . LEU A 1 115 ? 8.087 18.669 -10.869 1.00 90.38 115 LEU A O 1
ATOM 854 N N . MET A 1 116 ? 8.872 16.567 -10.962 1.00 87.50 116 MET A N 1
ATOM 855 C CA . MET A 1 116 ? 7.556 15.916 -10.998 1.00 87.50 116 MET A CA 1
ATOM 856 C C . MET A 1 116 ? 6.762 16.170 -9.713 1.00 87.50 116 MET A C 1
ATOM 858 O O . MET A 1 116 ? 5.569 16.436 -9.791 1.00 87.50 116 MET A O 1
ATOM 862 N N . ALA A 1 117 ? 7.414 16.118 -8.548 1.00 87.44 117 ALA A N 1
ATOM 863 C CA . ALA A 1 117 ? 6.770 16.391 -7.266 1.00 87.44 117 ALA A CA 1
ATOM 864 C C . ALA A 1 117 ? 6.316 17.857 -7.150 1.00 87.44 117 ALA A C 1
ATOM 866 O O . ALA A 1 117 ? 5.175 18.104 -6.774 1.00 87.44 117 ALA A O 1
ATOM 867 N N . CYS A 1 118 ? 7.165 18.818 -7.537 1.00 88.56 118 CYS A N 1
ATOM 868 C CA . CYS A 1 118 ? 6.820 20.244 -7.523 1.00 88.56 118 CYS A CA 1
ATOM 869 C C . CYS A 1 118 ? 5.700 20.615 -8.504 1.00 88.56 118 CYS A C 1
ATOM 871 O O . CYS A 1 118 ? 5.038 21.619 -8.299 1.00 88.56 118 CYS A O 1
ATOM 873 N N . ALA A 1 119 ? 5.489 19.844 -9.573 1.00 88.12 119 ALA A N 1
ATOM 874 C CA . ALA A 1 119 ? 4.434 20.127 -10.547 1.00 88.12 119 ALA A CA 1
ATOM 875 C C . ALA A 1 119 ? 3.016 19.795 -10.040 1.00 88.12 119 ALA A C 1
ATOM 877 O O . ALA A 1 119 ? 2.044 20.155 -10.699 1.00 88.12 119 ALA A O 1
ATOM 878 N N . ILE A 1 120 ? 2.895 19.068 -8.922 1.00 85.62 120 ILE A N 1
ATOM 879 C CA . ILE A 1 120 ? 1.614 18.603 -8.361 1.00 85.62 120 ILE A CA 1
ATOM 880 C C . ILE A 1 120 ? 1.155 19.488 -7.180 1.00 85.62 120 ILE A C 1
ATOM 882 O O . ILE A 1 120 ? -0.004 19.407 -6.778 1.00 85.62 120 ILE A O 1
ATOM 886 N N . THR A 1 121 ? 2.038 20.337 -6.642 1.00 72.06 121 THR A N 1
ATOM 887 C CA . THR A 1 121 ? 1.755 21.335 -5.588 1.00 72.06 121 THR A CA 1
ATOM 888 C C . THR A 1 121 ? 1.507 22.711 -6.172 1.00 72.06 121 THR A C 1
ATOM 890 O O . THR A 1 121 ? 0.533 23.360 -5.739 1.00 72.06 121 THR A O 1
#

Sequence (121 aa):
MVAGMIATPLFDQGGDERRVLALVVVATLFVSAVSAALHDYGQRALVAAASIVVVTFAVEILGSKTGFPFGEYDYTGALTPQLFGVPIVVSFAWAGITLTVHGALRNVRRGRIALMACAIT

Radius of gyration: 16.21 Å; Cα contacts (8 Å, |Δi|>4): 115; chains: 1; bounding box: 41×35×34 Å

Foldseek 3Di:
DVVLVVCLVVDDDLDPSNQVSLLVVLVVLLVVLLVVCCVVPNCVSVVLLVVQLVVVVVQQLCCQPPLPPPGHDFDDPSHDDDDNRHRSSVSSSRSSVVSVVCVVCVPPDPVVVVVVVVVVD

pLDDT: mean 92.79, std 4.98, range [72.06, 98.44]

Solvent-accessible surface area (backbone atoms only — not comparable to full-atom values): 6621 Å² total; per-residue (Å²): 74,69,69,40,66,70,48,42,81,79,46,59,90,80,36,69,65,39,40,52,36,50,53,48,27,33,51,46,40,25,50,52,21,49,54,54,37,32,75,78,53,40,74,59,33,55,56,50,43,52,50,39,26,54,52,47,42,52,50,50,49,42,14,57,73,68,28,47,90,81,41,83,57,80,70,62,86,61,53,72,69,58,56,94,68,39,41,56,62,58,18,42,37,50,27,15,51,52,44,41,50,48,67,70,46,70,86,54,57,68,71,56,54,52,52,57,55,60,73,77,111